Protein AF-A0A3D4NL68-F1 (afdb_monomer_lite)

pLDDT: mean 92.2, std 4.38, range [72.56, 97.19]

Radius of gyration: 16.89 Å; chains: 1; bounding box: 41×34×41 Å

Foldseek 3Di:
DLVVCVVPHAAAAEDAAEDECVQKDKDWQAADPVDDDPVSSVVSVQVRCCVVPNDDPADWDKDWDDDDHPDIIMMMTGGPVVVVVVVVSCVVRNYHHPYYHYPVVVVCVVCVVVDDVPDDDDDD

Secondary structure (DSSP, 8-state):
-HHHHHHH--TT-EEEEEEPGGG-EEEEE---TT--SHHHHHHHHHHHHHHHH-S-SSPEEEEE----TTS-EEEEEEEHHHHHHHHHHHHTTT-EEEEEEEHHHHHHHHHGGG--TT------

Sequence (124 aa):
LDCLLAEHTRAGAELSVVISGHFSRFCLVPWSDQISSPDELLGFAQLCFEDLFGVPTQPWSLVLSAEPAGYDRIASALPQDLLARLRSLVSGRSLRLRSVQPYLMAAFNHFDKSLDAGDFLFVV

Structure (mmCIF, N/CA/C/O backbone):
data_AF-A0A3D4NL68-F1
#
_entry.id   AF-A0A3D4NL68-F1
#
loop_
_atom_site.group_PDB
_atom_site.id
_atom_site.type_symbol
_atom_site.label_atom_id
_atom_site.label_alt_id
_atom_site.label_comp_id
_atom_site.label_asym_id
_atom_site.label_entity_id
_atom_site.label_seq_id
_atom_site.pdbx_PDB_ins_code
_atom_site.Cartn_x
_atom_site.Cartn_y
_atom_site.Cartn_z
_atom_site.occupancy
_atom_site.B_iso_or_equiv
_atom_site.auth_seq_id
_atom_site.auth_comp_id
_atom_site.auth_asym_id
_atom_site.auth_atom_id
_atom_site.pdbx_PDB_model_num
ATOM 1 N N . LEU A 1 1 ? -20.133 0.270 9.340 1.00 80.50 1 LEU A N 1
ATOM 2 C CA . LEU A 1 1 ? -18.818 0.246 10.022 1.00 80.50 1 LEU A CA 1
ATOM 3 C C . LEU A 1 1 ? -18.890 0.900 11.395 1.00 80.50 1 LEU A C 1
ATOM 5 O O . LEU A 1 1 ? -18.552 0.237 12.360 1.00 80.50 1 LEU A O 1
ATOM 9 N N . ASP A 1 2 ? -19.356 2.148 11.491 1.00 83.88 2 ASP A N 1
ATOM 10 C CA . ASP A 1 2 ? -19.405 2.879 12.764 1.00 83.88 2 ASP A CA 1
ATOM 11 C C . ASP A 1 2 ? -20.165 2.118 13.872 1.00 83.88 2 ASP A C 1
ATOM 13 O O . ASP A 1 2 ? -19.566 1.717 14.862 1.00 83.88 2 ASP A O 1
ATOM 17 N N . CYS A 1 3 ? -21.441 1.787 13.654 1.00 85.12 3 CYS A N 1
ATOM 18 C CA . CYS A 1 3 ? -22.254 1.014 14.605 1.00 85.12 3 CYS A CA 1
ATOM 19 C C . CYS A 1 3 ? -21.569 -0.287 15.087 1.00 85.12 3 CYS A C 1
ATOM 21 O O . CYS A 1 3 ? -21.404 -0.475 16.289 1.00 85.12 3 CYS A O 1
ATOM 23 N N . LEU A 1 4 ? -21.023 -1.098 14.170 1.00 86.25 4 LEU A N 1
ATOM 24 C CA . LEU A 1 4 ? -20.295 -2.328 14.518 1.00 86.25 4 LEU A CA 1
ATOM 25 C C . LEU A 1 4 ? -19.080 -2.073 15.417 1.00 86.25 4 LEU A C 1
ATOM 27 O O . LEU A 1 4 ? -18.854 -2.810 16.374 1.00 86.25 4 LEU A O 1
ATOM 31 N N . LEU A 1 5 ? -18.306 -1.021 15.141 1.00 87.56 5 LEU A N 1
ATOM 32 C CA . LEU A 1 5 ? -17.183 -0.658 15.999 1.00 87.56 5 LEU A CA 1
ATOM 33 C C . LEU A 1 5 ? -17.671 -0.200 17.381 1.00 87.56 5 LEU A C 1
ATOM 35 O O . LEU A 1 5 ? -16.941 -0.355 18.350 1.00 87.56 5 LEU A O 1
ATOM 39 N N . ALA A 1 6 ? -18.872 0.381 17.511 1.00 84.56 6 ALA A N 1
ATOM 40 C CA . ALA A 1 6 ? -19.370 0.876 18.807 1.00 84.56 6 ALA A CA 1
ATOM 41 C C . ALA A 1 6 ? -19.750 -0.280 19.717 1.00 84.56 6 ALA A C 1
ATOM 43 O O . ALA A 1 6 ? -19.500 -0.231 20.914 1.00 84.56 6 ALA A O 1
ATOM 44 N N . GLU A 1 7 ? -20.319 -1.320 19.127 1.00 88.75 7 GLU A N 1
ATOM 45 C CA . GLU A 1 7 ? -20.765 -2.502 19.849 1.00 88.75 7 GLU A CA 1
ATOM 46 C C . GLU A 1 7 ? -19.598 -3.408 20.259 1.00 88.75 7 GLU A C 1
ATOM 48 O O . GLU A 1 7 ? -19.651 -4.037 21.312 1.00 88.75 7 GLU A O 1
ATOM 53 N N . HIS A 1 8 ? -18.530 -3.466 19.454 1.00 85.88 8 HIS A N 1
ATOM 54 C CA . HIS A 1 8 ? -17.503 -4.508 19.585 1.00 85.88 8 HIS A CA 1
ATOM 55 C C . HIS A 1 8 ? -16.111 -3.996 19.975 1.00 85.88 8 HIS A C 1
ATOM 57 O O . HIS A 1 8 ? -15.193 -4.801 20.134 1.00 85.88 8 HIS A O 1
ATOM 63 N N . THR A 1 9 ? -15.905 -2.681 20.113 1.00 86.19 9 THR A N 1
ATOM 64 C CA . THR A 1 9 ? -14.579 -2.125 20.430 1.00 86.19 9 THR A CA 1
ATOM 65 C C . THR A 1 9 ? -14.611 -1.176 21.619 1.00 86.19 9 THR A C 1
ATOM 67 O O . THR A 1 9 ? -15.593 -0.487 21.878 1.00 86.19 9 THR A O 1
ATOM 70 N N . ARG A 1 10 ? -13.498 -1.149 22.356 1.00 88.94 10 ARG A N 1
ATOM 71 C CA . ARG A 1 10 ? -13.261 -0.235 23.478 1.00 88.94 10 ARG A CA 1
ATOM 72 C C . ARG A 1 10 ? -12.282 0.863 23.072 1.00 88.94 10 ARG A C 1
ATOM 74 O O . ARG A 1 10 ? -11.447 0.646 22.193 1.00 88.94 10 ARG A O 1
ATOM 81 N N . ALA A 1 11 ? -12.336 2.004 23.757 1.00 88.62 11 ALA A N 1
ATOM 82 C CA . ALA A 1 11 ? -11.356 3.074 23.579 1.00 88.62 11 ALA A CA 1
A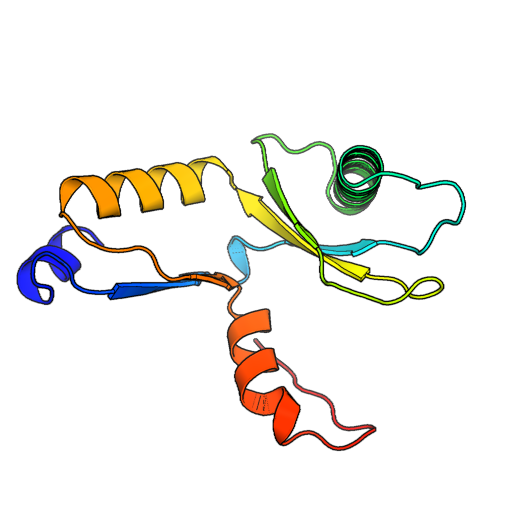TOM 83 C C . ALA A 1 11 ? -9.918 2.542 23.743 1.00 88.62 11 ALA A C 1
ATOM 85 O O . ALA A 1 11 ? -9.645 1.694 24.597 1.00 88.62 11 ALA A O 1
ATOM 86 N N . GLY A 1 12 ? -9.007 3.017 22.896 1.00 89.62 12 GLY A N 1
ATOM 87 C CA . GLY A 1 12 ? -7.613 2.580 22.839 1.00 89.62 12 GLY A CA 1
ATOM 88 C C . GLY A 1 12 ? -7.374 1.252 22.112 1.00 89.62 12 GLY A C 1
ATOM 89 O O . GLY A 1 12 ? -6.220 0.847 21.988 1.00 89.62 12 GLY A O 1
ATOM 90 N N . ALA A 1 13 ? -8.412 0.566 21.618 1.00 93.50 13 ALA A N 1
ATOM 91 C CA . ALA A 1 13 ? -8.224 -0.648 20.826 1.00 93.50 13 ALA A CA 1
ATOM 92 C C . ALA A 1 13 ? -7.530 -0.358 19.483 1.00 93.50 13 ALA A C 1
ATOM 94 O O . ALA A 1 13 ? -7.686 0.711 18.884 1.00 93.50 13 ALA A O 1
ATOM 95 N N . GLU A 1 14 ? -6.768 -1.340 19.003 1.00 94.69 14 GLU A N 1
ATOM 96 C CA . GLU A 1 14 ? -6.090 -1.275 17.712 1.00 94.69 14 GLU A CA 1
ATOM 97 C C . GLU A 1 14 ? -7.012 -1.752 16.588 1.00 94.69 14 GLU A C 1
ATOM 99 O O . GLU A 1 14 ? -7.654 -2.795 16.699 1.00 94.69 14 GLU A O 1
ATOM 104 N N . LEU A 1 15 ? -7.047 -1.000 15.489 1.00 94.12 15 LEU A N 1
ATOM 105 C CA . LEU A 1 15 ? -7.810 -1.325 14.291 1.00 94.12 15 LEU A CA 1
ATOM 106 C C . LEU A 1 15 ? -6.860 -1.616 13.127 1.00 94.12 15 LEU A C 1
ATOM 108 O O . LEU A 1 15 ? -6.062 -0.760 12.742 1.00 94.12 15 LEU A O 1
ATOM 112 N N . SER A 1 16 ? -6.998 -2.796 12.534 1.00 95.44 16 SER A N 1
ATOM 113 C CA . SER A 1 16 ? -6.397 -3.148 11.247 1.00 95.44 16 SER A CA 1
ATOM 114 C C . SER A 1 16 ? -7.505 -3.302 10.216 1.00 95.44 16 SER A C 1
ATOM 116 O O . SER A 1 16 ? -8.486 -4.002 10.457 1.00 95.44 16 SER A O 1
ATOM 118 N N . VAL A 1 17 ? -7.364 -2.628 9.079 1.00 95.75 17 VAL A N 1
ATOM 119 C CA . VAL A 1 17 ? -8.373 -2.612 8.019 1.00 95.75 17 VAL A CA 1
ATOM 120 C C . VAL A 1 17 ? -7.814 -3.293 6.782 1.00 95.75 17 VAL A C 1
ATOM 122 O O . VAL A 1 17 ? -6.790 -2.870 6.247 1.00 95.75 17 VAL A O 1
ATOM 125 N N . VAL A 1 18 ? -8.516 -4.316 6.308 1.00 95.81 18 VAL A N 1
ATOM 126 C CA . VAL A 1 18 ? -8.238 -4.944 5.017 1.00 95.81 18 VAL A CA 1
ATOM 127 C C . VAL A 1 18 ? -9.223 -4.399 3.990 1.00 95.81 18 VAL A C 1
ATOM 129 O O . VAL A 1 18 ? -10.434 -4.418 4.207 1.00 95.81 18 VAL A O 1
ATOM 132 N N . ILE A 1 19 ? -8.698 -3.864 2.894 1.00 95.19 19 ILE A N 1
ATOM 133 C CA . ILE A 1 19 ? -9.467 -3.192 1.848 1.00 95.19 19 ILE A CA 1
ATOM 134 C C . ILE A 1 19 ? -9.667 -4.145 0.675 1.00 95.19 19 ILE A C 1
ATOM 136 O O . ILE A 1 19 ? -8.718 -4.765 0.201 1.00 95.19 19 ILE A O 1
ATOM 140 N N . SER A 1 20 ? -10.908 -4.241 0.194 1.00 93.62 20 SER A N 1
ATOM 141 C CA . SER A 1 20 ? -11.229 -4.997 -1.020 1.00 93.62 20 SER A CA 1
ATOM 142 C C . SER A 1 20 ? -10.404 -4.502 -2.211 1.00 93.62 20 SER A C 1
ATOM 144 O O . SER A 1 20 ? -10.237 -3.292 -2.389 1.00 93.62 20 SER A O 1
ATOM 146 N N . GLY A 1 21 ? -9.974 -5.434 -3.067 1.00 90.75 21 GLY A N 1
ATOM 147 C CA . GLY A 1 21 ? -9.263 -5.127 -4.310 1.00 90.75 21 GLY A CA 1
ATOM 148 C C . GLY A 1 21 ? -10.009 -4.146 -5.219 1.00 90.75 21 GLY A C 1
ATOM 149 O O . GLY A 1 21 ? -9.369 -3.402 -5.946 1.00 90.75 21 GLY A O 1
ATOM 150 N N . HIS A 1 22 ? -11.338 -4.032 -5.097 1.00 91.44 22 HIS A N 1
ATOM 151 C CA . HIS A 1 22 ? -12.135 -3.035 -5.821 1.00 91.44 22 HIS A CA 1
ATOM 152 C C . HIS A 1 22 ? -11.647 -1.589 -5.612 1.00 91.44 22 HIS A C 1
ATOM 154 O O . HIS A 1 22 ? -11.757 -0.753 -6.506 1.00 91.44 22 HIS A O 1
ATOM 160 N N . PHE A 1 23 ? -11.112 -1.275 -4.430 1.00 91.88 23 PHE A N 1
ATOM 161 C CA . PHE A 1 23 ? -10.622 0.067 -4.103 1.00 91.88 23 PHE A CA 1
ATOM 162 C C . PHE A 1 23 ? -9.108 0.209 -4.262 1.00 91.88 23 PHE A C 1
ATOM 164 O O . PHE A 1 23 ? -8.588 1.304 -4.064 1.00 91.88 23 PHE A O 1
ATOM 171 N N . SER A 1 24 ? -8.396 -0.872 -4.577 1.00 93.62 24 SER A N 1
ATOM 172 C CA . SER A 1 24 ? -6.939 -0.893 -4.676 1.00 93.62 24 SER A CA 1
ATOM 173 C C . SER A 1 24 ? -6.506 -0.988 -6.125 1.00 93.62 24 SER A C 1
ATOM 175 O O . SER A 1 24 ? -6.973 -1.837 -6.874 1.00 93.62 24 SER A O 1
ATOM 177 N N . ARG A 1 25 ? -5.575 -0.125 -6.511 1.00 94.81 25 ARG A N 1
ATOM 178 C CA . ARG A 1 25 ? -4.856 -0.252 -7.776 1.00 94.81 25 ARG A CA 1
ATOM 179 C C . ARG A 1 25 ? -3.412 -0.595 -7.477 1.00 94.81 25 ARG A C 1
ATOM 181 O O . ARG A 1 25 ? -2.863 -0.099 -6.496 1.00 94.81 25 ARG A O 1
ATOM 188 N N . PHE A 1 26 ? -2.816 -1.399 -8.342 1.00 95.31 26 PHE A N 1
ATOM 189 C CA . PHE A 1 26 ? -1.411 -1.758 -8.263 1.00 95.31 26 PHE A CA 1
ATOM 190 C C . PHE A 1 26 ? -0.722 -1.433 -9.574 1.00 95.31 26 PHE A C 1
ATOM 192 O O . PHE A 1 26 ? -1.319 -1.579 -10.640 1.00 95.31 26 PHE A O 1
ATOM 199 N N . CYS A 1 27 ? 0.534 -1.025 -9.483 1.00 95.25 27 CYS A N 1
ATOM 200 C CA . CYS A 1 27 ? 1.421 -0.950 -10.629 1.00 95.25 27 CYS A CA 1
ATOM 201 C C . CYS A 1 27 ? 2.827 -1.392 -10.229 1.00 95.25 27 CYS A C 1
ATOM 203 O O . CYS A 1 27 ? 3.202 -1.345 -9.053 1.00 95.25 27 CYS A O 1
ATOM 205 N N . LEU A 1 28 ? 3.587 -1.828 -11.227 1.00 96.44 28 LEU A N 1
ATOM 206 C CA . LEU A 1 28 ? 5.023 -1.988 -11.105 1.00 96.44 28 LEU A CA 1
ATOM 207 C C . LEU A 1 28 ? 5.664 -0.659 -11.517 1.00 96.44 28 LEU A C 1
ATOM 209 O O . LEU A 1 28 ? 5.410 -0.169 -12.615 1.00 96.44 28 LEU A O 1
ATOM 213 N N . VAL A 1 29 ? 6.442 -0.062 -10.621 1.00 97.19 29 VAL A N 1
ATOM 214 C CA . VAL A 1 29 ? 7.188 1.177 -10.848 1.00 97.19 29 VAL A CA 1
ATOM 215 C C . VAL A 1 29 ? 8.613 0.787 -11.235 1.00 97.19 29 VAL A C 1
ATOM 217 O O . VAL A 1 29 ? 9.322 0.238 -10.384 1.00 97.19 29 VAL A O 1
ATOM 220 N N . PRO A 1 30 ? 9.042 1.043 -12.484 1.00 96.75 30 PRO A N 1
ATOM 221 C CA . PRO A 1 30 ? 10.368 0.653 -12.939 1.00 96.75 30 PRO A CA 1
ATOM 222 C C . PRO A 1 30 ? 11.490 1.295 -12.121 1.00 96.75 30 PRO A C 1
ATOM 224 O O . PRO A 1 30 ? 11.363 2.432 -11.654 1.00 96.75 30 PRO A O 1
ATOM 227 N N . TRP A 1 31 ? 12.618 0.605 -11.979 1.00 95.62 31 TRP A N 1
ATOM 228 C CA . TRP A 1 31 ? 13.833 1.244 -11.473 1.00 95.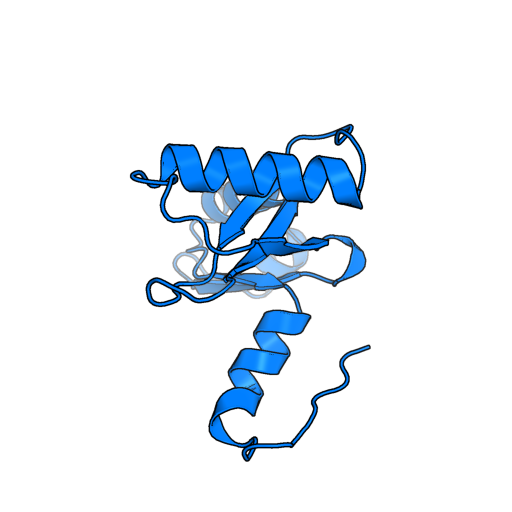62 31 TRP A CA 1
ATOM 229 C C . TRP A 1 31 ? 14.305 2.371 -12.409 1.00 95.62 31 TRP A C 1
ATOM 231 O O . TRP A 1 31 ? 14.245 2.251 -13.633 1.00 95.62 31 TRP A O 1
ATOM 241 N N . SER A 1 32 ? 14.830 3.456 -11.831 1.00 94.88 32 SER A N 1
ATOM 242 C CA . SER A 1 32 ? 15.494 4.526 -12.577 1.00 94.88 32 SER A 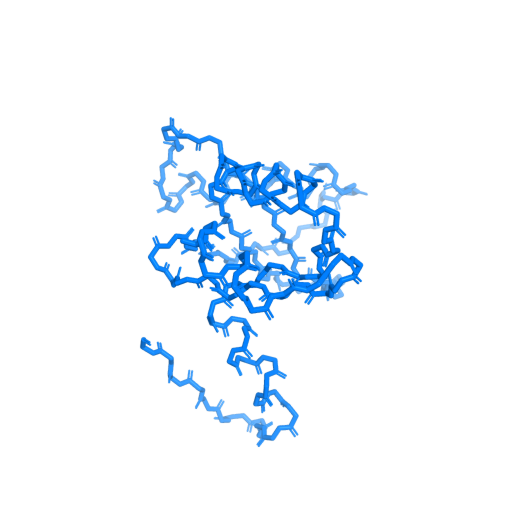CA 1
ATOM 243 C C . SER A 1 32 ? 16.631 5.141 -11.768 1.00 94.88 32 SER A C 1
ATOM 245 O O . SER A 1 32 ? 16.402 5.691 -10.691 1.00 94.88 32 SER A O 1
ATOM 247 N N . ASP A 1 33 ? 17.841 5.135 -12.333 1.00 94.50 33 ASP A N 1
ATOM 248 C CA . ASP A 1 33 ? 19.018 5.795 -11.747 1.00 94.50 33 ASP A CA 1
ATOM 249 C C . ASP A 1 33 ? 18.904 7.333 -11.734 1.00 94.50 33 ASP A C 1
ATOM 251 O O . ASP A 1 33 ? 19.731 8.012 -11.131 1.00 94.50 33 ASP A O 1
ATOM 255 N N . GLN A 1 34 ? 17.898 7.898 -12.413 1.00 95.00 34 GLN A N 1
ATOM 256 C CA . GLN A 1 34 ? 17.637 9.342 -12.436 1.00 95.00 34 GLN A CA 1
ATOM 257 C C . GLN A 1 34 ? 16.790 9.812 -11.245 1.00 95.00 34 GLN A C 1
ATOM 259 O O . GLN A 1 34 ? 16.673 11.013 -11.022 1.00 95.00 34 GLN A O 1
ATOM 264 N N . ILE A 1 35 ? 16.179 8.890 -10.494 1.00 94.38 35 ILE A N 1
ATOM 265 C CA . ILE A 1 35 ? 15.363 9.213 -9.321 1.00 94.38 35 ILE A CA 1
ATOM 266 C C . ILE A 1 35 ? 16.264 9.212 -8.093 1.00 94.38 35 ILE A C 1
ATOM 268 O O . ILE A 1 35 ? 16.795 8.178 -7.689 1.00 94.38 35 ILE A O 1
ATOM 272 N N . SER A 1 36 ? 16.418 10.381 -7.484 1.00 91.12 36 SER A N 1
ATOM 273 C CA . SER A 1 36 ? 17.373 10.612 -6.400 1.00 91.12 36 SER A CA 1
ATOM 274 C C . SER A 1 36 ? 16.711 10.929 -5.059 1.00 91.12 36 SER A C 1
ATOM 276 O O . SER A 1 36 ? 17.378 10.906 -4.022 1.00 91.12 36 SER A O 1
ATOM 278 N N . SER A 1 37 ? 15.399 11.186 -5.052 1.00 93.88 37 SER A N 1
ATOM 279 C CA . SER A 1 37 ? 14.645 11.543 -3.849 1.00 93.88 37 SER A CA 1
ATOM 280 C C . SER A 1 37 ? 13.312 10.789 -3.708 1.00 93.88 37 SER A C 1
ATOM 282 O O . SER A 1 37 ? 12.733 10.341 -4.702 1.00 93.88 37 SER A O 1
ATOM 284 N N . PRO A 1 38 ? 12.778 10.666 -2.476 1.00 91.88 38 PRO A N 1
ATOM 285 C CA . PRO A 1 38 ? 11.456 10.084 -2.247 1.00 91.88 38 PRO A CA 1
ATOM 286 C C . PRO A 1 38 ? 10.317 10.823 -2.965 1.00 91.88 38 PRO A C 1
ATOM 288 O O . PRO A 1 38 ? 9.381 10.177 -3.431 1.00 91.88 38 PRO A O 1
ATOM 291 N N . ASP A 1 39 ? 10.398 12.151 -3.081 1.00 94.62 39 ASP A N 1
ATOM 292 C CA . ASP A 1 39 ? 9.369 12.958 -3.748 1.00 94.62 39 ASP A CA 1
ATOM 293 C C . ASP A 1 39 ? 9.387 12.748 -5.270 1.00 94.62 39 ASP A C 1
ATOM 295 O O . ASP A 1 39 ? 8.329 12.585 -5.879 1.00 94.62 39 ASP A O 1
ATOM 299 N N . GLU A 1 40 ? 10.575 12.657 -5.883 1.00 95.94 40 GLU A N 1
ATOM 300 C CA . GLU A 1 40 ? 10.721 12.268 -7.296 1.00 95.94 40 GLU A CA 1
ATOM 301 C C . GLU A 1 40 ? 10.177 10.858 -7.546 1.00 95.94 40 GLU A C 1
ATOM 303 O O . GLU A 1 40 ? 9.478 10.635 -8.533 1.00 95.94 40 GLU A O 1
ATOM 308 N N . LEU A 1 41 ? 10.442 9.913 -6.635 1.00 95.50 41 LEU A N 1
ATOM 309 C CA . LEU A 1 41 ? 9.920 8.550 -6.731 1.00 95.50 41 LEU A CA 1
ATOM 310 C C . LEU A 1 41 ? 8.389 8.525 -6.663 1.00 95.50 41 LEU A C 1
ATOM 312 O O . LEU A 1 41 ? 7.749 7.809 -7.433 1.00 95.50 41 LEU A O 1
ATOM 316 N N . LEU A 1 42 ? 7.794 9.308 -5.760 1.00 95.31 42 LEU A N 1
ATOM 317 C CA . LEU A 1 42 ? 6.341 9.443 -5.665 1.00 95.31 42 LEU A CA 1
ATOM 318 C C . LEU A 1 42 ? 5.748 10.068 -6.931 1.00 95.31 42 LEU A C 1
ATOM 320 O O . LEU A 1 42 ? 4.739 9.565 -7.423 1.00 95.31 42 LEU A O 1
ATOM 324 N N . GLY A 1 43 ? 6.375 11.112 -7.480 1.00 95.50 43 GLY A N 1
ATOM 325 C CA . GLY A 1 43 ? 5.952 11.732 -8.738 1.00 95.50 43 GLY A CA 1
ATOM 326 C C . GLY A 1 43 ? 6.044 10.772 -9.925 1.00 95.50 43 GLY A C 1
ATOM 327 O O . GLY A 1 43 ? 5.106 10.664 -10.711 1.00 95.50 43 GLY A O 1
ATOM 328 N N . PHE A 1 44 ? 7.127 10.000 -10.022 1.00 96.81 44 PHE A N 1
ATOM 329 C CA . PHE A 1 44 ? 7.271 8.977 -11.055 1.00 96.81 44 PHE A CA 1
ATOM 330 C C . PHE A 1 44 ? 6.211 7.877 -10.924 1.00 96.81 44 PHE A C 1
ATOM 332 O O . PHE A 1 44 ? 5.569 7.518 -11.907 1.00 96.81 44 PHE A O 1
ATOM 339 N N . ALA A 1 45 ? 5.952 7.397 -9.705 1.00 96.81 45 ALA A N 1
ATOM 340 C CA . ALA A 1 45 ? 4.897 6.420 -9.464 1.00 96.81 45 ALA A CA 1
ATOM 341 C C . ALA A 1 45 ? 3.513 6.958 -9.848 1.00 96.81 45 ALA A C 1
ATOM 343 O O . ALA A 1 45 ? 2.726 6.226 -10.445 1.00 96.81 45 ALA A O 1
ATOM 344 N N . GLN A 1 46 ? 3.214 8.227 -9.550 1.00 95.69 46 GLN A N 1
ATOM 345 C CA . GLN A 1 46 ? 1.972 8.872 -9.987 1.00 95.69 46 GLN A CA 1
ATOM 346 C C . GLN A 1 46 ? 1.832 8.836 -11.510 1.00 95.69 46 GLN A C 1
ATOM 348 O O . GLN A 1 46 ? 0.791 8.400 -11.992 1.00 95.69 46 GLN A O 1
ATOM 353 N N . LEU A 1 47 ? 2.887 9.179 -12.257 1.00 95.56 47 LEU A N 1
ATOM 354 C CA . LEU A 1 47 ? 2.887 9.087 -13.720 1.00 95.56 47 LEU A CA 1
ATOM 355 C C . LEU A 1 47 ? 2.641 7.653 -14.208 1.00 95.56 47 LEU A C 1
ATOM 357 O O . LEU A 1 47 ? 1.837 7.455 -15.112 1.00 95.56 47 LEU A O 1
ATOM 361 N N . CYS A 1 48 ? 3.256 6.639 -13.587 1.00 96.50 48 CYS A N 1
ATOM 362 C CA . CYS A 1 48 ? 2.982 5.235 -13.922 1.00 96.50 48 CYS A CA 1
ATOM 363 C C . CYS A 1 48 ? 1.509 4.859 -13.689 1.00 96.50 48 CYS A C 1
ATOM 365 O O . CYS A 1 48 ? 0.918 4.115 -14.468 1.00 96.50 48 CYS A O 1
ATOM 367 N N . PHE A 1 49 ? 0.899 5.354 -12.611 1.00 96.38 49 PHE A N 1
ATOM 368 C CA . PHE A 1 49 ? -0.522 5.132 -12.342 1.00 96.38 49 PHE A CA 1
ATOM 369 C C . PHE A 1 49 ? -1.424 5.861 -13.347 1.00 96.38 49 PHE A C 1
ATOM 371 O O . PHE A 1 49 ? -2.426 5.291 -13.773 1.00 96.38 49 PHE A O 1
ATOM 378 N N . GLU A 1 50 ? -1.087 7.091 -13.732 1.00 95.12 50 GLU A N 1
ATOM 379 C CA . GLU A 1 50 ? -1.831 7.857 -14.737 1.00 95.12 50 GLU A CA 1
ATOM 380 C C . GLU A 1 50 ? -1.729 7.237 -16.132 1.00 95.12 50 GLU A C 1
ATOM 382 O O . GLU A 1 50 ? -2.725 7.203 -16.850 1.00 95.12 50 GLU A O 1
ATOM 387 N N . ASP A 1 51 ? -0.571 6.691 -16.497 1.00 95.88 51 ASP A N 1
ATOM 388 C CA . ASP A 1 51 ? -0.379 5.972 -17.760 1.00 95.88 51 ASP A CA 1
ATOM 389 C C . ASP A 1 51 ? -1.250 4.703 -17.826 1.00 95.88 51 ASP A C 1
ATOM 391 O O . ASP A 1 51 ? -1.942 4.459 -18.814 1.00 95.88 51 ASP A O 1
ATOM 395 N N . LEU A 1 52 ? -1.303 3.929 -16.735 1.00 95.38 52 LEU A N 1
ATOM 396 C CA . LEU A 1 52 ? -2.047 2.663 -16.683 1.00 95.38 52 LEU A CA 1
ATOM 397 C C . LEU A 1 52 ? -3.560 2.827 -16.492 1.00 95.38 52 LEU A C 1
ATOM 399 O O . LEU A 1 52 ? -4.342 2.028 -17.009 1.00 95.38 52 LEU A O 1
ATOM 403 N N . PHE A 1 53 ? -3.987 3.811 -15.701 1.00 93.94 53 PHE A N 1
ATOM 404 C CA . PHE A 1 53 ? -5.381 3.951 -15.263 1.00 93.94 53 PHE A CA 1
ATOM 405 C C . PHE A 1 53 ? -6.039 5.263 -15.705 1.00 93.94 53 PHE A C 1
ATOM 407 O O . PHE A 1 53 ? -7.225 5.466 -15.426 1.00 93.94 53 PHE A O 1
ATOM 414 N N . GLY A 1 54 ? -5.300 6.136 -16.388 1.00 93.56 54 GLY A N 1
ATOM 415 C CA . GLY A 1 54 ? -5.715 7.497 -16.701 1.00 93.56 54 GLY A CA 1
ATOM 416 C C . GLY A 1 54 ? -5.596 8.443 -15.507 1.00 93.56 54 GLY A C 1
ATOM 417 O O . GLY A 1 54 ? -5.421 8.032 -14.355 1.00 93.56 54 GLY A O 1
ATOM 418 N N . VAL A 1 55 ? -5.748 9.739 -15.788 1.00 89.38 55 VAL A N 1
ATOM 419 C CA . VAL A 1 55 ? -5.790 10.777 -14.752 1.00 89.38 55 VAL A CA 1
ATOM 420 C C . VAL A 1 55 ? -6.973 10.506 -13.822 1.00 89.38 55 VAL A C 1
ATOM 422 O O . VAL A 1 55 ? -8.117 10.400 -14.285 1.00 89.38 55 VAL A O 1
ATOM 425 N N . PRO A 1 56 ? -6.741 10.383 -12.508 1.00 85.12 56 PRO A N 1
ATOM 426 C CA . PRO A 1 56 ? -7.794 9.978 -11.607 1.00 85.12 56 PRO A CA 1
ATOM 427 C C . PRO A 1 56 ? -8.784 11.123 -11.370 1.00 85.12 56 PRO A C 1
ATOM 429 O O . PRO A 1 56 ? -8.409 12.272 -11.152 1.00 85.12 56 PRO A O 1
ATOM 432 N N . THR A 1 57 ? -10.078 10.803 -11.334 1.00 87.44 57 THR A N 1
ATOM 433 C CA . THR A 1 57 ? -11.133 11.776 -10.983 1.00 87.44 57 THR A CA 1
ATOM 434 C C . THR A 1 57 ? -11.121 12.170 -9.503 1.00 87.44 57 THR A C 1
ATOM 436 O O . THR A 1 57 ? -11.766 13.141 -9.115 1.00 87.44 57 THR A O 1
ATOM 439 N N . GLN A 1 58 ? -10.402 11.411 -8.674 1.00 88.31 58 GLN A N 1
ATOM 440 C CA . GLN A 1 58 ? -10.221 11.634 -7.242 1.00 88.31 58 GLN A CA 1
ATOM 441 C C . GLN A 1 58 ? -8.760 11.362 -6.864 1.00 88.31 58 GLN A C 1
ATOM 443 O O . GLN A 1 58 ? -8.173 10.422 -7.398 1.00 88.31 58 GLN A O 1
ATOM 448 N N . PRO A 1 59 ? -8.170 12.101 -5.917 1.00 91.75 59 PRO A N 1
ATOM 449 C CA . PRO A 1 59 ? -6.775 11.902 -5.553 1.00 91.75 59 PRO A CA 1
ATOM 450 C C . PRO A 1 59 ? -6.521 10.500 -4.984 1.00 91.75 59 PRO A C 1
ATOM 452 O O . PRO A 1 59 ? -7.321 9.948 -4.214 1.00 91.75 59 PRO A O 1
ATOM 455 N N . TRP A 1 60 ? -5.374 9.932 -5.348 1.00 93.81 60 TRP A N 1
ATOM 456 C CA . TRP A 1 60 ? -4.871 8.687 -4.781 1.00 93.81 60 TRP A CA 1
ATOM 457 C C . TRP A 1 60 ? -3.790 8.955 -3.743 1.00 93.81 60 TRP A C 1
ATOM 459 O O . TRP A 1 60 ? -2.945 9.830 -3.897 1.00 93.81 60 TRP A O 1
ATOM 469 N N . SER A 1 61 ? -3.800 8.145 -2.690 1.00 95.06 61 SER A N 1
ATOM 470 C CA . SER A 1 61 ? -2.671 7.991 -1.784 1.00 95.06 61 SER A CA 1
ATOM 471 C C . SER A 1 61 ? -1.889 6.760 -2.222 1.00 95.06 61 SER A C 1
ATOM 473 O O . SER A 1 61 ? -2.449 5.661 -2.274 1.00 95.06 61 SER A O 1
ATOM 475 N N . LEU A 1 62 ? -0.619 6.969 -2.561 1.00 95.69 62 LEU A N 1
ATOM 476 C CA . LEU A 1 62 ? 0.283 5.930 -3.037 1.00 95.69 62 LEU A CA 1
ATOM 477 C C . LEU A 1 62 ? 1.216 5.480 -1.914 1.00 95.69 62 LEU A C 1
ATOM 479 O O . LEU A 1 62 ? 1.651 6.281 -1.086 1.00 95.69 62 LEU A O 1
ATOM 483 N N . VAL A 1 63 ? 1.548 4.196 -1.924 1.00 95.25 63 VAL A N 1
ATOM 484 C CA . VAL A 1 63 ? 2.634 3.605 -1.140 1.00 95.25 63 VAL A CA 1
ATOM 485 C C . VAL A 1 63 ? 3.447 2.695 -2.051 1.00 95.25 63 VAL A C 1
ATOM 487 O O . VAL A 1 63 ? 2.880 2.045 -2.929 1.00 95.25 63 VAL A O 1
ATOM 490 N N . LEU A 1 64 ? 4.760 2.651 -1.846 1.00 95.19 64 LEU A N 1
ATOM 491 C CA . LEU A 1 64 ? 5.683 1.829 -2.626 1.00 95.19 64 LEU A CA 1
ATOM 492 C C . LEU A 1 64 ? 6.374 0.805 -1.726 1.00 95.19 64 LEU A C 1
ATOM 494 O O . LEU A 1 64 ? 6.631 1.091 -0.552 1.00 95.19 64 LEU A O 1
ATOM 498 N N . SER A 1 65 ? 6.697 -0.364 -2.278 1.00 93.31 65 SER A N 1
ATOM 499 C CA . SER A 1 65 ? 7.558 -1.338 -1.614 1.00 93.31 65 SER A CA 1
ATOM 500 C C . SER A 1 65 ? 8.990 -0.810 -1.479 1.00 93.31 65 SER A C 1
ATOM 502 O O . SER A 1 65 ? 9.475 0.040 -2.244 1.00 93.31 65 SER A O 1
ATOM 504 N N . ALA A 1 66 ? 9.669 -1.299 -0.445 1.00 90.12 66 ALA A N 1
ATOM 505 C CA . ALA A 1 66 ? 11.073 -1.019 -0.221 1.00 90.12 66 ALA A CA 1
ATOM 506 C C . ALA A 1 66 ? 11.910 -2.048 -0.987 1.00 90.12 66 ALA A C 1
ATOM 508 O O . ALA A 1 66 ? 12.122 -3.146 -0.489 1.00 90.12 66 ALA A O 1
ATOM 509 N N . GLU A 1 67 ? 12.394 -1.671 -2.169 1.00 91.31 67 GLU A N 1
ATOM 510 C CA . GLU A 1 67 ? 13.302 -2.508 -2.961 1.00 91.31 67 GLU A CA 1
ATOM 511 C C . GLU A 1 67 ? 14.724 -1.930 -2.983 1.00 91.31 67 GLU A C 1
ATOM 513 O O . GLU A 1 67 ? 14.891 -0.701 -2.882 1.00 91.31 67 GLU A O 1
ATOM 518 N N . PRO A 1 68 ? 15.758 -2.776 -3.130 1.00 88.69 68 PRO A N 1
ATOM 519 C CA . PRO A 1 68 ? 17.114 -2.329 -3.426 1.00 88.69 68 PRO A CA 1
ATOM 520 C C . PRO A 1 68 ? 17.197 -1.565 -4.757 1.00 88.69 68 PRO A C 1
ATOM 522 O O . PRO A 1 68 ? 16.318 -1.657 -5.613 1.00 88.69 68 PRO A O 1
ATOM 525 N N . ALA A 1 69 ? 18.286 -0.818 -4.952 1.00 90.25 69 ALA A N 1
ATOM 526 C CA . ALA A 1 69 ? 18.578 -0.199 -6.243 1.00 90.25 69 ALA A CA 1
ATOM 527 C C . ALA A 1 69 ? 18.717 -1.263 -7.348 1.00 90.25 69 ALA A C 1
ATOM 529 O O . ALA A 1 69 ? 19.248 -2.348 -7.103 1.00 90.25 69 ALA A O 1
ATOM 530 N N . GLY A 1 70 ? 18.253 -0.939 -8.554 1.00 93.56 70 GLY A N 1
ATOM 531 C CA . GLY A 1 70 ? 18.252 -1.846 -9.705 1.00 93.56 70 GLY A CA 1
ATOM 532 C C . GLY A 1 70 ? 17.012 -2.736 -9.834 1.00 93.56 70 GLY A C 1
ATOM 533 O O . GLY A 1 70 ? 16.921 -3.473 -10.811 1.00 93.56 70 GLY A O 1
ATOM 534 N N . TYR A 1 71 ? 16.069 -2.672 -8.888 1.00 94.94 71 TYR A N 1
ATOM 535 C CA . TYR A 1 71 ? 14.843 -3.472 -8.905 1.00 94.94 71 TYR A CA 1
ATOM 536 C C . TYR A 1 71 ? 13.598 -2.600 -9.035 1.00 94.94 71 TYR A C 1
ATOM 538 O O . TYR A 1 71 ? 13.479 -1.543 -8.404 1.00 94.94 71 TYR A O 1
ATOM 546 N N . ASP A 1 72 ? 12.658 -3.088 -9.836 1.00 96.00 72 ASP A N 1
ATOM 547 C CA . ASP A 1 72 ? 11.324 -2.516 -9.947 1.00 96.00 72 ASP A CA 1
ATOM 548 C C . ASP A 1 72 ? 10.560 -2.677 -8.630 1.00 96.00 72 ASP A C 1
ATOM 550 O O . ASP A 1 72 ? 10.710 -3.672 -7.923 1.00 96.00 72 ASP A O 1
ATOM 554 N N . ARG A 1 73 ? 9.708 -1.704 -8.311 1.00 95.12 73 ARG A N 1
ATOM 555 C CA . ARG A 1 73 ? 8.953 -1.644 -7.053 1.00 95.12 73 ARG A CA 1
ATOM 556 C C . ARG A 1 73 ? 7.484 -1.912 -7.292 1.00 95.12 73 ARG A C 1
ATOM 558 O O . ARG A 1 73 ? 6.909 -1.412 -8.254 1.00 95.12 73 ARG A O 1
ATOM 565 N N . ILE A 1 74 ? 6.829 -2.595 -6.364 1.00 95.12 74 ILE A N 1
ATOM 566 C CA . ILE A 1 74 ? 5.367 -2.670 -6.369 1.00 95.12 74 ILE A CA 1
ATOM 567 C C . ILE A 1 74 ? 4.830 -1.418 -5.683 1.00 95.12 74 ILE A C 1
ATOM 569 O O . ILE A 1 74 ? 5.210 -1.101 -4.555 1.00 95.12 74 ILE A O 1
ATOM 573 N N . ALA A 1 75 ? 3.908 -0.721 -6.336 1.00 96.62 75 ALA A N 1
ATOM 574 C CA . ALA A 1 75 ? 3.173 0.379 -5.738 1.00 96.62 75 ALA A CA 1
ATOM 575 C C . ALA A 1 75 ? 1.685 0.049 -5.628 1.00 96.62 75 ALA A C 1
ATOM 577 O O . ALA A 1 75 ? 1.105 -0.623 -6.482 1.00 96.62 75 ALA A O 1
ATOM 578 N N . SER A 1 76 ? 1.058 0.547 -4.566 1.00 96.44 76 SER A N 1
ATOM 579 C CA . SER A 1 76 ? -0.381 0.457 -4.333 1.00 96.44 76 SER A CA 1
ATOM 580 C C . SER A 1 76 ? -0.966 1.853 -4.197 1.00 96.44 76 SER A C 1
ATOM 582 O O . SER A 1 76 ? -0.445 2.677 -3.448 1.00 96.44 76 SER A O 1
ATOM 584 N N . ALA A 1 77 ? -2.107 2.080 -4.839 1.00 96.31 77 ALA A N 1
ATOM 585 C CA . ALA A 1 77 ? -2.885 3.305 -4.736 1.00 96.31 77 ALA A CA 1
ATOM 586 C C . ALA A 1 77 ? -4.273 3.022 -4.147 1.00 96.31 77 ALA A C 1
ATOM 588 O O . ALA A 1 77 ? -4.968 2.090 -4.564 1.00 96.31 77 ALA A O 1
ATOM 589 N N . LEU A 1 78 ? -4.685 3.851 -3.187 1.00 95.81 78 LEU A N 1
ATOM 590 C CA . LEU A 1 78 ? -6.029 3.870 -2.603 1.00 95.81 78 LEU A CA 1
ATOM 591 C C . LEU A 1 78 ? -6.641 5.272 -2.741 1.00 95.81 78 LEU A C 1
ATOM 593 O O . LEU A 1 78 ? -5.905 6.257 -2.662 1.00 95.81 78 LEU A O 1
ATOM 597 N N . PRO A 1 79 ? -7.973 5.410 -2.874 1.00 95.12 79 PRO A N 1
ATOM 598 C CA . PRO A 1 79 ? -8.633 6.710 -2.806 1.00 95.12 79 PRO A CA 1
ATOM 599 C C . PRO A 1 79 ? -8.279 7.447 -1.512 1.00 95.12 79 PRO A C 1
ATOM 601 O O . PRO A 1 79 ? -8.471 6.922 -0.411 1.00 95.12 79 PRO A O 1
ATOM 604 N N . GLN A 1 80 ? -7.783 8.676 -1.630 1.00 95.44 80 GLN A N 1
ATOM 605 C CA . GLN A 1 80 ? -7.384 9.475 -0.472 1.00 95.44 80 GLN A CA 1
ATOM 606 C C . GLN A 1 80 ? -8.572 9.737 0.466 1.00 95.44 80 GLN A C 1
ATOM 608 O O . GLN A 1 80 ? -8.429 9.632 1.686 1.00 95.44 80 GLN A O 1
ATOM 613 N N . ASP A 1 81 ? -9.761 9.978 -0.090 1.00 95.12 81 ASP A N 1
ATOM 614 C CA . ASP A 1 81 ? -10.989 10.207 0.678 1.00 95.12 81 ASP A CA 1
ATOM 615 C C . ASP A 1 81 ? -11.397 9.000 1.527 1.00 95.12 81 ASP A C 1
ATOM 617 O O . ASP A 1 81 ? -11.877 9.161 2.652 1.00 95.12 81 ASP A O 1
ATOM 621 N N . LEU A 1 82 ? -11.174 7.781 1.027 1.00 94.31 82 LEU A N 1
ATOM 622 C CA . LEU A 1 82 ? -11.425 6.556 1.785 1.00 94.31 82 LEU A CA 1
ATOM 623 C C . LEU A 1 82 ? -10.538 6.514 3.035 1.00 94.31 82 LEU A C 1
ATOM 625 O O . LEU A 1 82 ? -11.026 6.281 4.142 1.00 94.31 82 LEU A O 1
ATOM 629 N N . LEU A 1 83 ? -9.242 6.794 2.871 1.00 95.88 83 LEU A N 1
ATOM 630 C CA . LEU A 1 83 ? -8.295 6.837 3.984 1.00 95.88 83 LEU A CA 1
ATOM 631 C C . LEU A 1 83 ? -8.620 7.968 4.963 1.00 95.88 83 LEU A C 1
ATOM 633 O O . LEU A 1 83 ? -8.561 7.761 6.174 1.00 95.88 83 LEU A O 1
ATOM 637 N N . ALA A 1 84 ? -8.989 9.149 4.465 1.00 95.88 84 ALA A N 1
ATOM 638 C CA . ALA A 1 84 ? -9.369 10.286 5.297 1.00 95.88 84 ALA A CA 1
ATOM 639 C C . ALA A 1 84 ? -10.599 9.965 6.161 1.00 95.88 84 ALA A C 1
ATOM 641 O O . ALA A 1 84 ? -10.587 10.201 7.372 1.00 95.88 84 ALA A O 1
ATOM 642 N N . ARG A 1 85 ? -11.630 9.343 5.573 1.00 94.94 85 ARG A N 1
ATOM 643 C CA . ARG A 1 85 ? -12.836 8.908 6.295 1.00 94.94 85 ARG A CA 1
ATOM 644 C C . ARG A 1 85 ? -12.529 7.839 7.342 1.00 94.94 85 ARG A C 1
ATOM 646 O O . ARG A 1 85 ? -13.043 7.934 8.454 1.00 94.94 85 ARG A O 1
ATOM 653 N N . LEU A 1 86 ? -11.664 6.869 7.034 1.00 94.81 86 LEU A N 1
ATOM 654 C CA . LEU A 1 86 ? -11.221 5.865 8.010 1.00 94.81 86 LEU A CA 1
ATOM 655 C C . LEU A 1 86 ? -10.493 6.506 9.196 1.00 94.81 86 LEU A C 1
ATOM 657 O O . LEU A 1 86 ? -10.802 6.190 10.343 1.00 94.81 86 LEU A O 1
ATOM 661 N N . ARG A 1 87 ? -9.569 7.440 8.941 1.00 94.94 87 ARG A N 1
ATOM 662 C CA . ARG A 1 87 ? -8.858 8.165 10.007 1.00 94.94 87 ARG A CA 1
ATOM 663 C C . ARG A 1 87 ? -9.818 8.985 10.866 1.00 94.94 87 ARG A C 1
ATOM 665 O O . ARG A 1 87 ? -9.725 8.925 12.086 1.00 94.94 87 ARG A O 1
ATOM 672 N N . SER A 1 88 ? -10.759 9.701 10.250 1.00 94.94 88 SER A N 1
ATOM 673 C CA . SER A 1 88 ? -11.772 10.484 10.970 1.00 94.94 88 SER A CA 1
ATOM 674 C C . SER A 1 88 ? -12.633 9.605 11.883 1.00 94.94 88 SER A C 1
ATOM 676 O O . SER A 1 88 ? -12.797 9.925 13.061 1.00 94.94 88 SER A O 1
ATOM 678 N N . LEU A 1 89 ? -13.102 8.460 11.375 1.00 93.44 89 LEU A N 1
ATOM 679 C CA . LEU A 1 89 ? -13.898 7.503 12.143 1.00 93.44 89 LEU A CA 1
ATOM 680 C C . LEU A 1 89 ? -13.127 6.962 13.356 1.00 93.44 89 LEU A C 1
ATOM 682 O O . LEU A 1 89 ? -13.664 6.890 14.458 1.00 93.44 89 LEU A O 1
ATOM 686 N N . VAL A 1 90 ? -11.860 6.591 13.159 1.00 92.62 90 VAL A N 1
ATOM 687 C CA . VAL A 1 90 ? -10.987 6.065 14.220 1.00 92.62 90 VAL A CA 1
ATOM 688 C C . VAL A 1 90 ? -10.740 7.116 15.301 1.00 9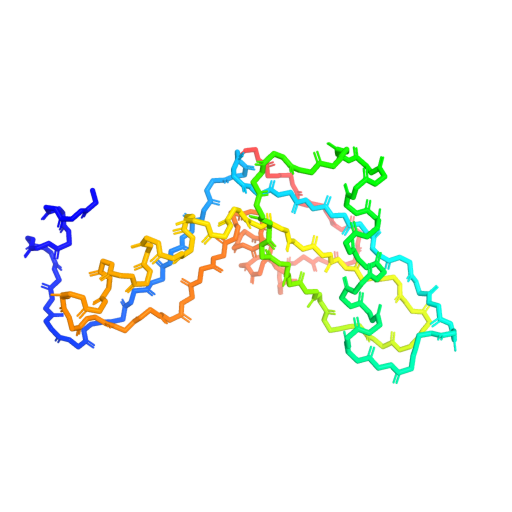2.62 90 VAL A C 1
ATOM 690 O O . VAL A 1 90 ? -10.901 6.818 16.486 1.00 92.62 90 VAL A O 1
ATOM 693 N N . SER A 1 91 ? -10.394 8.344 14.905 1.00 91.50 91 SER A N 1
ATOM 694 C CA . SER A 1 91 ? -10.130 9.444 15.837 1.00 91.50 91 SER A CA 1
ATOM 695 C C . SER A 1 91 ? -11.364 9.805 16.662 1.00 91.50 91 SER A C 1
ATOM 697 O O . SER A 1 91 ? -11.250 9.982 17.872 1.00 91.50 91 SER A O 1
ATOM 699 N N . GLY A 1 92 ? -12.552 9.833 16.044 1.00 91.88 92 GLY A N 1
ATOM 700 C CA . GLY A 1 92 ? -13.818 10.098 16.739 1.00 91.88 92 GLY A CA 1
ATOM 701 C C . GLY A 1 92 ? -14.182 9.060 17.808 1.00 91.88 92 GLY A C 1
ATOM 702 O O . GLY A 1 92 ? -15.042 9.317 18.644 1.00 91.88 92 GLY A O 1
ATOM 703 N N . ARG A 1 93 ? -13.516 7.900 17.804 1.00 89.38 93 ARG A N 1
ATOM 704 C CA . ARG A 1 93 ? -13.765 6.765 18.707 1.00 89.38 93 ARG A CA 1
ATOM 705 C C . ARG A 1 93 ? -12.598 6.450 19.637 1.00 89.38 93 ARG A C 1
ATOM 707 O O . ARG A 1 93 ? -12.626 5.434 20.328 1.00 89.38 93 ARG A O 1
ATOM 714 N N . SER A 1 94 ? -11.557 7.284 19.627 1.00 92.50 94 SER A N 1
ATOM 715 C CA . SER A 1 94 ? -10.317 7.053 20.378 1.00 92.50 94 SER A CA 1
ATOM 716 C C . SER A 1 94 ? -9.690 5.678 20.099 1.00 92.50 94 SER A C 1
ATOM 718 O O . SER A 1 94 ? -9.104 5.064 20.988 1.00 92.50 94 SER A O 1
ATOM 720 N N . LEU A 1 95 ? -9.833 5.174 18.871 1.00 94.44 95 LEU A N 1
ATOM 721 C CA . LEU A 1 95 ? -9.180 3.948 18.412 1.00 94.44 95 LEU A CA 1
ATOM 722 C C . LEU A 1 95 ? -7.783 4.269 17.865 1.00 94.44 95 LEU A C 1
ATOM 724 O O . LEU A 1 95 ? -7.481 5.414 17.526 1.00 94.44 95 LEU A O 1
ATOM 728 N N . ARG A 1 96 ? -6.929 3.251 17.721 1.00 94.00 96 ARG A N 1
ATOM 729 C CA . ARG A 1 96 ? -5.621 3.380 17.063 1.00 94.00 96 ARG A CA 1
ATOM 730 C C . ARG A 1 96 ? -5.626 2.642 15.730 1.00 94.00 96 ARG A C 1
ATOM 732 O O . ARG A 1 96 ? -5.612 1.415 15.711 1.00 94.00 96 ARG A O 1
ATOM 739 N N . LEU A 1 97 ? -5.610 3.368 14.611 1.00 95.12 97 LEU A N 1
ATOM 740 C CA . LEU A 1 97 ? -5.479 2.753 13.286 1.00 95.12 97 LEU A CA 1
ATOM 741 C C . LEU A 1 97 ? -4.052 2.219 13.110 1.00 95.12 97 LEU A C 1
ATOM 743 O O . LEU A 1 97 ? -3.121 2.991 12.895 1.00 95.12 97 LEU A O 1
ATOM 747 N N . ARG A 1 98 ? -3.886 0.902 13.231 1.00 95.56 98 ARG A N 1
ATOM 748 C CA . ARG A 1 98 ? -2.597 0.210 13.134 1.00 95.56 98 ARG A CA 1
ATOM 749 C C . ARG A 1 98 ? -2.175 0.004 11.685 1.00 95.56 98 ARG A C 1
ATOM 751 O O . ARG A 1 98 ? -1.013 0.205 11.355 1.00 95.56 98 ARG A O 1
ATOM 758 N N . SER A 1 99 ? -3.101 -0.427 10.833 1.00 95.19 99 SER A N 1
ATOM 759 C CA . SER A 1 99 ? -2.811 -0.691 9.426 1.00 95.19 99 SER A CA 1
ATOM 760 C C . SER A 1 99 ? -4.043 -0.521 8.546 1.00 95.19 99 SER A C 1
ATOM 762 O O . SER A 1 99 ? -5.175 -0.758 8.971 1.00 95.19 99 SER A O 1
ATOM 764 N N . VAL A 1 100 ? -3.800 -0.126 7.297 1.00 96.38 100 VAL A N 1
ATOM 765 C CA . VAL A 1 100 ? -4.750 -0.239 6.190 1.00 96.38 100 VAL A CA 1
ATOM 766 C C . VAL A 1 100 ? -4.012 -0.955 5.073 1.00 96.38 100 VAL A C 1
ATOM 768 O O . VAL A 1 100 ? -2.978 -0.468 4.621 1.00 96.38 100 VAL A O 1
ATOM 771 N N . GLN A 1 101 ? -4.490 -2.128 4.679 1.00 95.56 101 GLN A N 1
ATOM 772 C CA . GLN A 1 101 ? -3.801 -2.988 3.721 1.00 95.56 101 GLN A CA 1
ATOM 773 C C . GLN A 1 101 ? -4.780 -3.437 2.637 1.00 95.56 101 GLN A C 1
ATOM 775 O O . GLN A 1 101 ? -5.882 -3.875 2.966 1.00 95.56 101 GLN A O 1
ATOM 780 N N . PRO A 1 102 ? -4.410 -3.363 1.352 1.00 95.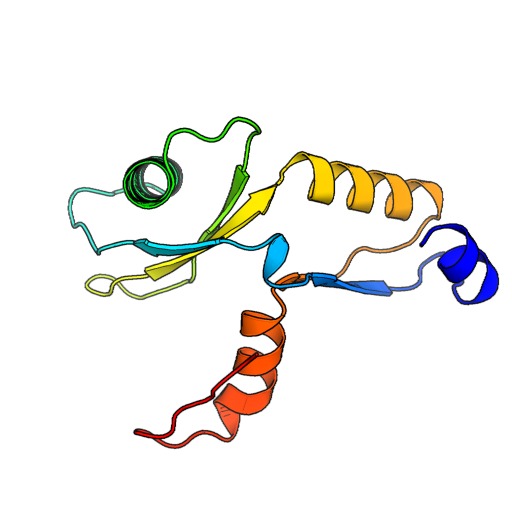38 102 PRO A N 1
ATOM 781 C CA . PRO A 1 102 ? -5.137 -4.073 0.309 1.00 95.38 102 PRO A CA 1
ATOM 782 C C . PRO A 1 102 ? -5.208 -5.574 0.609 1.00 95.38 102 PRO A C 1
ATOM 784 O O . PRO A 1 102 ? -4.238 -6.148 1.111 1.00 95.38 102 PRO A O 1
ATOM 787 N N . TYR A 1 103 ? -6.313 -6.224 0.248 1.00 94.00 103 TYR A N 1
ATOM 788 C CA . TYR A 1 103 ? -6.504 -7.661 0.462 1.00 94.00 103 TYR A CA 1
ATOM 789 C C . TYR A 1 103 ? -5.385 -8.502 -0.158 1.00 94.00 103 TYR A C 1
ATOM 791 O O . TYR A 1 103 ? -4.848 -9.375 0.517 1.00 94.00 103 TYR A O 1
ATOM 799 N N . LEU A 1 104 ? -4.958 -8.165 -1.381 1.00 91.62 104 LEU A N 1
ATOM 800 C CA . LEU A 1 104 ? -3.846 -8.843 -2.052 1.00 91.62 104 LEU A CA 1
ATOM 801 C C . LEU A 1 104 ? -2.569 -8.841 -1.199 1.00 91.62 104 LEU A C 1
ATOM 803 O O . LEU A 1 104 ? -1.936 -9.878 -1.039 1.00 91.62 104 LEU A O 1
ATOM 807 N N . MET A 1 105 ? -2.216 -7.700 -0.601 1.00 92.44 105 MET A N 1
ATOM 808 C CA . MET A 1 105 ? -1.020 -7.588 0.242 1.00 92.44 105 MET A CA 1
ATOM 809 C C . MET A 1 105 ? -1.204 -8.263 1.600 1.00 92.44 105 MET A C 1
ATOM 811 O O . MET A 1 105 ? -0.250 -8.805 2.148 1.00 92.44 105 MET A O 1
ATOM 815 N N . ALA A 1 106 ? -2.418 -8.257 2.155 1.00 93.62 106 ALA A N 1
ATOM 816 C CA . ALA A 1 106 ? -2.712 -8.996 3.379 1.00 93.62 106 ALA A CA 1
ATOM 817 C C . ALA A 1 106 ? -2.559 -10.513 3.169 1.00 93.62 106 ALA A C 1
ATOM 819 O O . ALA A 1 106 ? -1.958 -11.181 4.007 1.00 93.62 106 ALA A O 1
ATOM 820 N N . ALA A 1 107 ? -3.051 -11.034 2.041 1.00 92.31 107 ALA A N 1
ATOM 821 C CA . ALA A 1 107 ? -2.895 -12.432 1.659 1.00 92.31 107 ALA A CA 1
ATOM 822 C C . ALA A 1 107 ? -1.428 -12.768 1.357 1.00 92.31 107 ALA A C 1
ATOM 824 O O . ALA A 1 107 ? -0.893 -13.708 1.937 1.00 92.31 107 ALA A O 1
ATOM 825 N N . PHE A 1 108 ? -0.752 -11.962 0.531 1.00 90.38 108 PHE A N 1
ATOM 826 C CA . PHE A 1 108 ? 0.663 -12.158 0.215 1.00 90.38 108 PHE A CA 1
ATOM 827 C C . PHE A 1 108 ? 1.520 -12.204 1.484 1.00 90.38 108 PHE A C 1
ATOM 829 O O . PHE A 1 108 ? 2.159 -13.213 1.743 1.00 90.38 108 PHE A O 1
ATOM 836 N N . ASN A 1 109 ? 1.447 -11.187 2.349 1.00 90.19 109 ASN A N 1
ATOM 837 C CA . ASN A 1 109 ? 2.245 -11.133 3.582 1.00 90.19 109 ASN A CA 1
ATOM 838 C C . ASN A 1 109 ? 1.954 -12.286 4.556 1.00 90.19 109 ASN A C 1
ATOM 840 O O . ASN A 1 109 ? 2.779 -12.586 5.419 1.00 90.19 109 ASN A O 1
ATOM 844 N N . HIS A 1 110 ? 0.768 -12.894 4.472 1.00 91.00 110 HIS A N 1
ATOM 845 C CA . HIS A 1 110 ? 0.427 -14.062 5.274 1.00 91.00 110 HIS A CA 1
ATOM 846 C C . HIS A 1 110 ? 1.144 -15.321 4.771 1.00 91.00 110 HIS A C 1
ATOM 848 O O . HIS A 1 110 ? 1.641 -16.094 5.588 1.00 91.00 110 HIS A O 1
ATOM 854 N N . PHE A 1 111 ? 1.219 -15.503 3.450 1.00 90.44 111 PHE A N 1
ATOM 855 C CA . PHE A 1 111 ? 1.777 -16.701 2.818 1.00 90.44 111 PHE A CA 1
ATOM 856 C C . PHE A 1 111 ? 3.239 -16.571 2.386 1.00 90.44 111 PHE A C 1
ATOM 858 O O . PHE A 1 111 ? 3.868 -17.595 2.162 1.00 90.44 111 PHE A O 1
ATOM 865 N N . ASP A 1 112 ? 3.802 -15.366 2.312 1.00 87.19 112 ASP A N 1
ATOM 866 C CA . ASP A 1 112 ? 5.164 -15.089 1.824 1.00 87.19 112 ASP A CA 1
ATOM 867 C C . ASP A 1 112 ? 6.223 -16.010 2.453 1.00 87.19 112 ASP A C 1
ATOM 869 O O . ASP A 1 112 ? 7.049 -16.596 1.768 1.00 87.19 112 ASP A O 1
ATOM 873 N N . LYS A 1 113 ? 6.120 -16.263 3.761 1.00 86.56 113 LYS A N 1
ATOM 874 C CA . LYS A 1 113 ? 7.053 -17.143 4.489 1.00 86.56 113 LYS A CA 1
ATOM 875 C C . 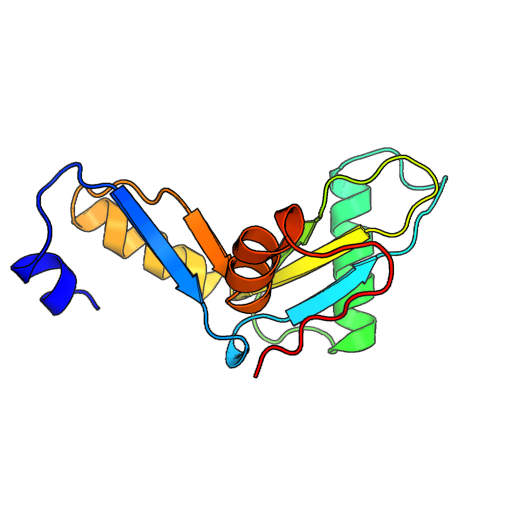LYS A 1 113 ? 6.873 -18.641 4.232 1.00 86.56 113 LYS A C 1
ATOM 877 O O . LYS A 1 113 ? 7.682 -19.430 4.711 1.00 86.56 113 LYS A O 1
ATOM 882 N N . SER A 1 114 ? 5.783 -19.032 3.586 1.00 87.81 114 SER A N 1
ATOM 883 C CA . SER A 1 114 ? 5.435 -20.421 3.274 1.00 87.81 114 SER A CA 1
ATOM 884 C C . SER A 1 114 ? 5.492 -20.740 1.783 1.00 87.81 114 SER A C 1
ATOM 886 O O . SER A 1 114 ? 5.185 -21.869 1.420 1.00 87.81 114 SER A O 1
ATOM 888 N N . LEU A 1 115 ? 5.822 -19.760 0.939 1.00 86.25 115 LEU A N 1
ATOM 889 C CA . LEU A 1 115 ? 5.939 -19.940 -0.503 1.00 86.25 115 LEU A CA 1
ATOM 890 C C . LEU A 1 115 ? 7.408 -20.176 -0.853 1.00 86.25 115 LEU A C 1
ATOM 892 O O . LEU A 1 115 ? 8.271 -19.368 -0.505 1.00 86.25 115 LEU A O 1
ATOM 896 N N . ASP A 1 116 ? 7.682 -21.276 -1.544 1.00 88.62 116 ASP A N 1
ATOM 897 C CA . ASP A 1 116 ? 9.007 -21.558 -2.078 1.00 88.62 116 ASP A CA 1
ATOM 898 C C . ASP A 1 116 ? 9.234 -20.796 -3.393 1.00 88.62 116 ASP A C 1
ATOM 900 O O . ASP A 1 116 ? 8.313 -20.297 -4.051 1.00 88.62 116 ASP A O 1
ATOM 904 N N . ALA A 1 117 ? 10.499 -20.700 -3.805 1.00 82.12 117 ALA A N 1
ATOM 905 C CA . ALA A 1 117 ? 10.851 -20.073 -5.072 1.00 82.12 117 ALA A CA 1
ATOM 906 C C . ALA A 1 117 ? 10.186 -20.812 -6.248 1.00 82.12 117 ALA A C 1
ATOM 908 O O . ALA A 1 117 ? 10.520 -21.959 -6.543 1.00 82.12 117 ALA A O 1
ATOM 909 N N . GLY A 1 118 ? 9.277 -20.125 -6.944 1.00 80.88 118 GLY A N 1
ATOM 910 C CA . GLY A 1 118 ? 8.511 -20.673 -8.068 1.00 80.88 118 GLY A CA 1
ATOM 911 C C . GLY A 1 118 ? 7.048 -20.984 -7.747 1.00 80.88 118 GLY A C 1
ATOM 912 O O . GLY A 1 118 ? 6.286 -21.261 -8.676 1.00 80.88 118 GLY A O 1
ATOM 913 N N . ASP A 1 119 ? 6.634 -20.880 -6.483 1.00 86.56 119 ASP A N 1
ATOM 914 C CA . ASP A 1 119 ? 5.224 -20.954 -6.111 1.00 86.56 119 ASP A CA 1
ATOM 915 C C . ASP A 1 119 ? 4.464 -19.692 -6.543 1.00 86.56 119 ASP A C 1
ATOM 917 O O . ASP A 1 119 ? 5.025 -18.605 -6.708 1.00 86.56 119 ASP A O 1
ATOM 921 N N . PHE A 1 120 ? 3.150 -19.828 -6.721 1.00 85.19 120 PHE A N 1
ATOM 922 C CA . PHE A 1 120 ? 2.267 -18.723 -7.079 1.00 85.19 120 PHE A CA 1
ATOM 923 C C . PHE A 1 120 ? 1.040 -18.688 -6.169 1.00 85.19 120 PHE A C 1
ATOM 925 O O . PHE A 1 120 ? 0.425 -19.712 -5.873 1.00 85.19 120 PHE A O 1
ATOM 932 N N . LEU A 1 121 ? 0.650 -17.481 -5.755 1.00 84.06 121 LEU A N 1
ATOM 933 C CA . LEU A 1 121 ? -0.581 -17.234 -5.014 1.00 84.06 121 LEU A CA 1
ATOM 934 C C . LEU A 1 121 ? -1.606 -16.585 -5.944 1.00 84.06 121 LEU A C 1
ATOM 936 O O . LEU A 1 121 ? -1.384 -15.491 -6.462 1.00 84.06 121 LEU A O 1
ATOM 940 N N . PHE A 1 122 ? -2.750 -17.241 -6.120 1.00 84.50 122 PHE A N 1
ATOM 941 C CA . PHE A 1 122 ? -3.891 -16.662 -6.818 1.00 84.50 122 PHE A CA 1
ATOM 942 C C . PHE A 1 122 ? -4.898 -16.131 -5.797 1.00 84.50 122 PHE A C 1
ATOM 944 O O . PHE A 1 122 ? -5.424 -16.889 -4.983 1.00 84.50 122 PHE A O 1
ATOM 951 N N . VAL A 1 123 ? -5.146 -14.822 -5.832 1.00 82.06 123 VAL A N 1
ATOM 952 C CA . VAL A 1 123 ? -6.083 -14.134 -4.935 1.00 82.06 123 VAL A CA 1
ATOM 953 C C . VAL A 1 123 ? -7.228 -13.580 -5.777 1.00 82.06 123 VAL A C 1
ATOM 955 O O . VAL A 1 123 ? -6.979 -12.838 -6.727 1.00 82.06 123 VAL A O 1
ATOM 958 N N . VAL A 1 124 ? -8.462 -13.953 -5.429 1.00 72.56 124 VAL A N 1
ATOM 959 C CA . VAL A 1 124 ? -9.711 -13.517 -6.084 1.00 72.56 124 VAL A CA 1
ATOM 960 C C . VAL A 1 124 ? -10.513 -12.562 -5.219 1.00 72.56 124 VAL A C 1
ATOM 962 O O . VAL A 1 124 ? -10.470 -12.711 -3.976 1.00 72.56 124 VAL A O 1
#